Protein AF-A0A352PXT0-F1 (afdb_monomer_lite)

Foldseek 3Di:
DAPVPDDDQDDDDDDQQDWDWWAKPVRDIDIDRSVPADPDPDDNGDPCCVVDVADVPIDTHDD

pLDDT: mean 89.13, std 8.59, range [57.19, 97.25]

Radius of gyration: 12.23 Å; chains: 1; bounding box: 26×23×31 Å

Structure (mmCIF, N/CA/C/O backbone):
data_AF-A0A352PXT0-F1
#
_entry.id   AF-A0A352PXT0-F1
#
loop_
_atom_site.group_PDB
_atom_site.id
_atom_site.type_symbol
_atom_site.label_atom_id
_atom_site.label_alt_id
_atom_site.label_comp_id
_atom_site.label_asym_id
_atom_site.label_entity_id
_atom_site.label_seq_id
_atom_site.pdbx_PDB_ins_code
_atom_s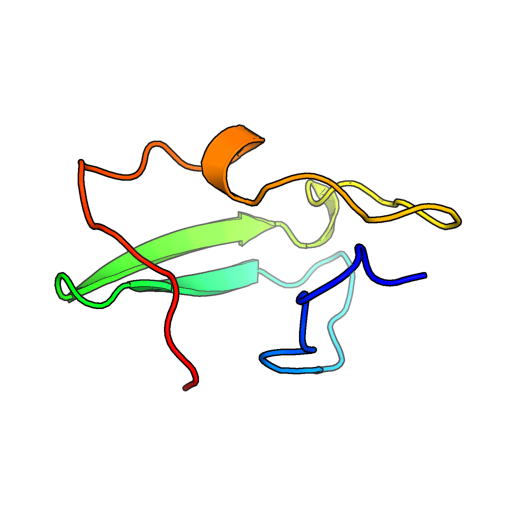ite.Cartn_x
_atom_site.Cartn_y
_atom_site.Cartn_z
_atom_site.occupancy
_atom_site.B_iso_or_equiv
_atom_site.auth_seq_id
_atom_site.auth_comp_id
_atom_site.auth_asym_id
_atom_site.auth_atom_id
_atom_site.pdbx_PDB_model_num
ATOM 1 N N . MET A 1 1 ? 7.828 -13.574 5.969 1.00 71.00 1 MET A N 1
ATOM 2 C CA . MET A 1 1 ? 7.404 -13.984 7.328 1.00 71.00 1 MET A CA 1
ATOM 3 C C . MET A 1 1 ? 6.352 -12.979 7.764 1.00 71.00 1 MET A C 1
ATOM 5 O O . MET A 1 1 ? 6.430 -11.852 7.303 1.00 71.00 1 MET A O 1
ATOM 9 N N . LEU A 1 2 ? 5.362 -13.365 8.561 1.00 81.94 2 LEU A N 1
ATOM 10 C CA . LEU A 1 2 ? 4.333 -12.445 9.073 1.00 81.94 2 LEU A CA 1
ATOM 11 C C . LEU A 1 2 ? 4.639 -12.149 10.536 1.00 81.94 2 LEU A C 1
ATOM 13 O O . LEU A 1 2 ? 5.134 -13.052 11.217 1.00 81.94 2 LEU A O 1
ATOM 17 N N . ARG A 1 3 ? 4.407 -10.911 10.996 1.00 85.38 3 ARG A N 1
ATOM 18 C CA . ARG A 1 3 ? 4.520 -10.621 12.431 1.00 85.38 3 ARG A CA 1
ATOM 19 C C . ARG A 1 3 ? 3.462 -11.433 13.168 1.00 85.38 3 ARG A C 1
ATOM 21 O O . ARG A 1 3 ? 2.500 -11.909 12.565 1.00 85.38 3 ARG A O 1
ATOM 28 N N . GLU A 1 4 ? 3.669 -11.609 14.464 1.00 87.00 4 GLU A N 1
ATOM 29 C CA . GLU A 1 4 ? 2.635 -12.174 15.325 1.00 87.00 4 GLU A CA 1
ATOM 30 C C . GLU A 1 4 ? 1.348 -11.349 15.141 1.00 87.00 4 GLU A C 1
ATOM 32 O O . GLU A 1 4 ? 1.408 -10.121 15.099 1.00 87.00 4 GLU A O 1
ATOM 37 N N . ASP A 1 5 ? 0.230 -12.042 14.915 1.00 88.00 5 ASP A N 1
ATOM 38 C CA . ASP A 1 5 ? -1.101 -11.495 14.599 1.00 88.00 5 ASP A CA 1
ATOM 39 C C . ASP A 1 5 ? -1.319 -10.859 13.208 1.00 88.00 5 ASP A C 1
ATOM 41 O O . ASP A 1 5 ? -2.449 -10.472 12.894 1.00 88.00 5 ASP A O 1
ATOM 45 N N . ASP A 1 6 ? -0.316 -10.824 12.324 1.00 89.06 6 ASP A N 1
ATOM 46 C CA . ASP A 1 6 ? -0.526 -10.400 10.933 1.00 89.06 6 ASP A CA 1
ATOM 47 C C . ASP A 1 6 ? -1.137 -11.527 10.083 1.00 89.06 6 ASP A C 1
ATOM 49 O O . ASP A 1 6 ? -0.744 -12.696 10.151 1.00 89.06 6 ASP A O 1
ATOM 53 N N . GLN A 1 7 ? -2.061 -11.158 9.193 1.00 89.69 7 GLN A N 1
ATOM 54 C CA . GLN A 1 7 ? -2.646 -12.058 8.200 1.00 89.69 7 GLN A CA 1
ATOM 55 C C . GLN A 1 7 ? -2.487 -11.483 6.796 1.00 89.69 7 GLN A C 1
ATOM 57 O O . GLN A 1 7 ? -2.498 -10.270 6.587 1.00 89.69 7 GLN A O 1
ATOM 62 N N . VAL A 1 8 ? -2.358 -12.370 5.810 1.00 89.94 8 VAL A N 1
ATOM 63 C CA . VAL A 1 8 ? -2.336 -11.968 4.402 1.00 89.94 8 VAL A CA 1
ATOM 64 C C . VAL A 1 8 ? -3.730 -11.493 4.006 1.00 89.94 8 VAL A C 1
ATOM 66 O O . VAL A 1 8 ? -4.673 -12.278 4.007 1.00 89.94 8 VAL A O 1
ATOM 69 N N . LEU A 1 9 ? -3.841 -10.213 3.647 1.00 91.00 9 LEU A N 1
ATOM 70 C CA . LEU A 1 9 ? -5.099 -9.616 3.203 1.00 91.00 9 LEU A CA 1
ATOM 71 C C . LEU A 1 9 ? -5.480 -10.067 1.784 1.00 91.00 9 LEU A C 1
ATOM 73 O O . LEU A 1 9 ? -6.620 -10.442 1.537 1.00 91.00 9 LEU A O 1
ATOM 77 N N . THR A 1 10 ? -4.528 -10.020 0.848 1.00 90.69 10 THR A N 1
ATOM 78 C CA . THR A 1 10 ? -4.709 -10.452 -0.545 1.00 90.69 10 THR A CA 1
ATOM 79 C C . THR A 1 10 ? -3.359 -10.733 -1.208 1.00 90.69 10 THR A C 1
ATOM 81 O O . THR A 1 10 ? -2.322 -10.251 -0.746 1.00 90.69 10 THR A O 1
ATOM 84 N N . VAL A 1 11 ? -3.370 -11.502 -2.297 1.00 91.06 11 VAL A N 1
ATOM 85 C CA . VAL A 1 11 ? -2.211 -11.742 -3.166 1.00 91.06 11 VAL A CA 1
ATOM 86 C C . VAL A 1 11 ? -2.681 -11.685 -4.612 1.00 91.06 11 VAL A C 1
ATOM 88 O O . VAL A 1 11 ? -3.624 -12.375 -4.988 1.00 91.06 11 VAL A O 1
ATOM 91 N N . PHE A 1 12 ? -1.996 -10.897 -5.434 1.00 90.75 12 PHE A N 1
ATOM 92 C CA . PHE A 1 12 ? -2.237 -10.827 -6.870 1.00 90.75 12 PHE A CA 1
ATOM 93 C C . PHE A 1 12 ? -0.905 -10.747 -7.620 1.00 90.75 12 PHE A C 1
ATOM 95 O O . PHE A 1 12 ? 0.132 -10.404 -7.050 1.00 90.75 12 PHE A O 1
ATOM 102 N N . SER A 1 13 ? -0.924 -11.096 -8.902 1.00 93.31 13 SER A N 1
ATOM 103 C CA . SER A 1 13 ? 0.235 -10.956 -9.785 1.00 93.31 13 SER A CA 1
ATOM 104 C C . SER A 1 13 ? 0.176 -9.626 -10.529 1.00 93.31 13 SER A C 1
ATOM 106 O O . SER A 1 13 ? -0.881 -9.247 -11.024 1.00 93.31 13 SER A O 1
ATOM 108 N N . ALA A 1 14 ? 1.316 -8.948 -10.639 1.00 92.31 14 ALA A N 1
ATOM 109 C CA . ALA A 1 14 ? 1.480 -7.719 -11.410 1.00 92.31 14 ALA A CA 1
ATOM 110 C C . ALA A 1 14 ? 2.872 -7.669 -12.046 1.00 92.31 14 ALA A C 1
ATOM 112 O O . ALA A 1 14 ? 3.826 -8.268 -11.542 1.00 92.31 14 ALA A O 1
ATOM 113 N N . ASN A 1 15 ? 2.990 -6.934 -13.146 1.00 96.12 15 ASN A N 1
ATOM 114 C CA . ASN A 1 15 ? 4.268 -6.566 -13.735 1.00 96.12 15 ASN A CA 1
ATOM 115 C C . ASN A 1 15 ? 4.791 -5.293 -13.077 1.00 96.12 15 ASN A C 1
ATOM 117 O O . ASN A 1 15 ? 4.028 -4.427 -12.666 1.00 96.12 15 ASN A O 1
ATOM 121 N N . THR A 1 16 ? 6.109 -5.103 -13.084 1.00 94.81 16 THR A N 1
ATOM 122 C CA . THR A 1 16 ? 6.726 -3.862 -12.585 1.00 94.81 16 THR A CA 1
ATOM 123 C C . THR A 1 16 ? 6.289 -2.611 -13.354 1.00 94.81 16 THR A C 1
ATOM 125 O O . THR A 1 16 ? 6.386 -1.509 -12.830 1.00 94.81 16 THR A O 1
ATOM 128 N N . ARG A 1 17 ? 5.789 -2.772 -14.586 1.00 95.88 17 ARG A N 1
ATOM 129 C CA . ARG A 1 17 ? 5.251 -1.680 -15.414 1.00 95.88 17 ARG A CA 1
ATOM 130 C C . ARG A 1 17 ? 3.797 -1.331 -15.102 1.00 95.88 17 ARG A C 1
ATOM 132 O O . ARG A 1 17 ? 3.302 -0.350 -15.647 1.00 95.88 17 ARG A O 1
ATOM 139 N N . ASP A 1 18 ? 3.123 -2.128 -14.281 1.00 97.25 18 ASP A N 1
ATOM 140 C CA . ASP A 1 18 ? 1.716 -1.917 -13.977 1.00 97.25 18 ASP A CA 1
ATOM 141 C C . ASP A 1 18 ? 1.556 -0.843 -12.893 1.00 97.25 18 ASP A C 1
ATOM 143 O O . ASP A 1 18 ? 2.421 -0.651 -12.033 1.00 97.25 18 ASP A O 1
ATOM 147 N N . HIS A 1 19 ? 0.416 -0.158 -12.917 1.00 96.44 19 HIS A N 1
ATOM 148 C CA . HIS A 1 19 ? -0.035 0.657 -11.796 1.00 96.44 19 HIS A CA 1
ATOM 149 C C . HIS A 1 19 ? -0.872 -0.203 -10.850 1.00 96.44 19 HIS A C 1
ATOM 151 O O . HIS A 1 19 ? -1.771 -0.922 -11.286 1.00 96.44 19 HIS A O 1
ATOM 157 N N . VAL A 1 20 ? -0.607 -0.093 -9.551 1.00 94.31 20 VAL A N 1
ATOM 158 C CA . VAL A 1 20 ? -1.360 -0.781 -8.501 1.00 94.31 20 VAL A CA 1
ATOM 159 C C . VAL A 1 20 ? -2.231 0.232 -7.776 1.00 94.31 20 VAL A C 1
ATOM 161 O O . VAL A 1 20 ? -1.737 1.268 -7.328 1.00 94.31 20 VAL A O 1
ATOM 164 N N . ALA A 1 21 ? -3.519 -0.081 -7.648 1.00 94.38 21 ALA A N 1
ATOM 165 C CA . ALA A 1 21 ? -4.484 0.720 -6.910 1.00 94.38 21 ALA A CA 1
ATOM 166 C C . ALA A 1 21 ? -4.811 0.069 -5.559 1.00 94.38 21 ALA A C 1
ATOM 168 O O . ALA A 1 21 ? -5.160 -1.108 -5.497 1.00 94.38 21 ALA A O 1
ATOM 169 N N . PHE A 1 22 ? -4.739 0.856 -4.489 1.00 93.88 22 PHE A N 1
ATOM 170 C CA . PHE A 1 22 ? -5.138 0.474 -3.139 1.00 93.88 22 PHE A CA 1
ATOM 171 C C . PHE A 1 22 ? -6.394 1.245 -2.748 1.00 93.88 22 PHE A C 1
ATOM 173 O O . PHE A 1 22 ? -6.392 2.478 -2.729 1.00 93.88 22 PHE A O 1
ATOM 180 N N . PHE A 1 23 ? -7.453 0.513 -2.420 1.00 94.56 23 PHE A N 1
ATOM 181 C CA . PHE A 1 23 ? -8.724 1.076 -1.976 1.00 94.56 23 PHE A CA 1
ATOM 182 C C . PHE A 1 23 ? -8.761 1.126 -0.455 1.00 94.56 23 PHE A C 1
ATOM 184 O O . PHE A 1 23 ? -8.350 0.169 0.207 1.00 94.56 23 PHE A O 1
ATOM 191 N N . SER A 1 24 ? -9.267 2.225 0.100 1.00 95.62 24 SER A N 1
ATOM 192 C CA . SER A 1 24 ? -9.453 2.371 1.541 1.00 95.62 24 SER A CA 1
ATOM 193 C C . SER A 1 24 ? -10.918 2.281 1.959 1.00 95.62 24 SER A C 1
ATOM 195 O O . SER A 1 24 ? -11.836 2.546 1.179 1.00 95.62 24 SER A O 1
ATOM 197 N N . ASN A 1 25 ? -11.147 1.971 3.23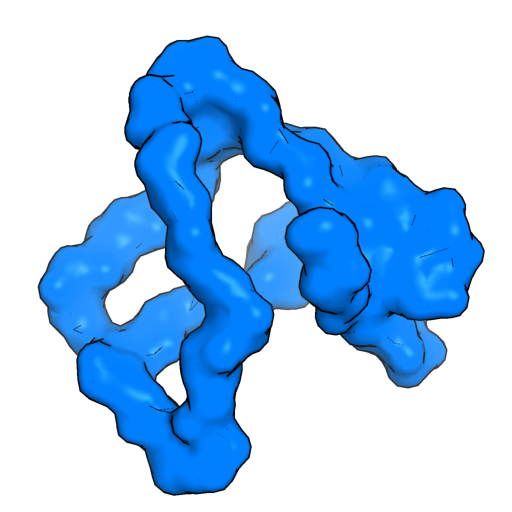5 1.00 96.12 25 ASN A N 1
ATOM 198 C CA . ASN A 1 25 ? -12.472 2.006 3.861 1.00 96.12 25 ASN A CA 1
ATOM 199 C C . ASN A 1 25 ? -13.127 3.402 3.851 1.00 96.12 25 ASN A C 1
ATOM 201 O O . ASN A 1 25 ? -14.317 3.509 4.134 1.00 96.12 25 ASN A O 1
ATOM 205 N N . PHE A 1 26 ? -12.377 4.465 3.545 1.00 96.50 26 PHE A N 1
ATOM 206 C CA . PHE A 1 26 ? -12.886 5.835 3.430 1.00 96.50 26 PHE A CA 1
ATOM 207 C C . PHE A 1 26 ? -13.263 6.204 1.984 1.00 96.50 26 PHE A C 1
ATOM 209 O O . PHE A 1 26 ? -13.586 7.357 1.703 1.00 96.50 26 PHE A O 1
ATOM 216 N N . GLY A 1 27 ? -13.218 5.245 1.053 1.00 95.06 27 GLY A N 1
ATOM 217 C CA . GLY A 1 27 ? -13.533 5.471 -0.358 1.00 95.06 27 GLY A CA 1
ATOM 218 C C . GLY A 1 27 ? -12.422 6.186 -1.132 1.00 95.06 27 GLY A C 1
ATOM 219 O O . GLY A 1 27 ? -12.681 6.722 -2.209 1.00 95.06 27 GLY A O 1
ATOM 220 N N . ARG A 1 28 ? -11.191 6.217 -0.600 1.00 95.25 28 ARG A N 1
ATOM 221 C CA . ARG A 1 28 ? -10.024 6.765 -1.302 1.00 95.25 28 ARG A CA 1
ATOM 222 C C . ARG A 1 28 ? -9.319 5.690 -2.111 1.00 95.25 28 ARG A C 1
ATOM 224 O O . ARG A 1 28 ? -9.363 4.508 -1.771 1.00 95.25 28 ARG A O 1
ATOM 231 N N . VAL A 1 29 ? -8.641 6.133 -3.167 1.00 95.62 29 VAL A N 1
ATOM 232 C CA . VAL A 1 29 ? -7.797 5.288 -4.010 1.00 95.62 29 VAL A CA 1
ATOM 233 C C . VAL A 1 29 ? -6.398 5.876 -4.051 1.00 95.62 29 VAL A C 1
ATOM 235 O O . VAL A 1 29 ? -6.216 7.040 -4.405 1.00 95.62 29 VAL A O 1
ATOM 238 N N . TYR A 1 30 ? -5.419 5.050 -3.706 1.00 94.88 30 TYR A N 1
ATOM 239 C CA . TYR A 1 30 ? -4.004 5.377 -3.782 1.00 94.88 30 TYR A CA 1
ATOM 240 C C . TYR A 1 30 ? -3.375 4.570 -4.913 1.00 94.88 30 TYR A C 1
ATOM 242 O O . TYR A 1 30 ? -3.496 3.346 -4.937 1.00 94.88 30 TYR A O 1
ATOM 250 N N . ILE A 1 31 ? -2.733 5.249 -5.863 1.00 95.19 31 ILE A N 1
ATOM 251 C CA . ILE A 1 31 ? -2.121 4.618 -7.037 1.00 95.19 31 ILE A CA 1
ATOM 252 C C . ILE A 1 31 ? -0.606 4.764 -6.943 1.00 95.19 31 ILE A C 1
ATOM 254 O O . ILE A 1 31 ? -0.101 5.855 -6.684 1.00 95.19 31 ILE A O 1
ATOM 258 N N . VAL A 1 32 ? 0.111 3.670 -7.186 1.00 94.19 32 VAL A N 1
ATOM 259 C CA . VAL A 1 32 ? 1.577 3.632 -7.226 1.00 94.19 32 VAL A CA 1
ATOM 260 C C . VAL A 1 32 ? 2.039 2.792 -8.412 1.00 94.19 32 VAL A C 1
ATOM 262 O O . VAL A 1 32 ? 1.349 1.857 -8.824 1.00 94.19 32 VAL A O 1
ATOM 265 N N . ASN A 1 33 ? 3.198 3.111 -8.987 1.00 95.06 33 ASN A N 1
ATOM 266 C CA . ASN A 1 33 ? 3.826 2.194 -9.934 1.00 95.06 33 ASN A CA 1
ATOM 267 C C . ASN A 1 33 ? 4.277 0.950 -9.173 1.00 95.06 33 ASN A C 1
ATOM 269 O O . ASN A 1 33 ? 4.930 1.067 -8.138 1.00 95.06 33 ASN A O 1
ATOM 273 N N . ALA A 1 34 ? 4.000 -0.241 -9.701 1.00 93.75 34 ALA A N 1
ATOM 274 C CA . ALA A 1 34 ? 4.470 -1.483 -9.092 1.00 93.75 34 ALA A CA 1
ATOM 275 C C . ALA A 1 34 ? 6.000 -1.497 -8.921 1.00 93.75 34 ALA A C 1
ATOM 277 O O . ALA A 1 34 ? 6.508 -2.091 -7.976 1.00 93.75 34 ALA A O 1
ATOM 278 N N . PHE A 1 35 ? 6.730 -0.818 -9.811 1.00 93.06 35 PHE A N 1
ATOM 279 C CA . PHE A 1 35 ? 8.177 -0.637 -9.715 1.00 93.06 35 PHE A CA 1
ATOM 280 C C . PHE A 1 35 ? 8.635 0.129 -8.464 1.00 93.06 35 PHE A C 1
ATOM 282 O O . PHE A 1 35 ? 9.702 -0.170 -7.937 1.00 93.06 35 PHE A O 1
ATOM 289 N N . ASP A 1 36 ? 7.837 1.088 -7.987 1.00 90.69 36 ASP A N 1
ATOM 290 C CA . ASP A 1 36 ? 8.180 1.931 -6.836 1.00 90.69 36 ASP A CA 1
ATOM 291 C C . ASP A 1 36 ? 7.824 1.254 -5.499 1.00 90.69 36 ASP A C 1
ATOM 293 O O . ASP A 1 36 ? 8.165 1.764 -4.429 1.00 90.69 36 ASP A O 1
ATOM 297 N N . LEU A 1 37 ? 7.140 0.101 -5.536 1.00 88.75 37 LEU A N 1
ATOM 298 C CA . LEU A 1 37 ? 6.840 -0.668 -4.333 1.00 88.75 37 LEU A CA 1
ATOM 299 C C . LEU A 1 37 ? 8.127 -1.268 -3.740 1.00 88.75 37 LEU A C 1
ATOM 301 O O . LEU A 1 37 ? 8.955 -1.812 -4.478 1.00 88.75 37 LEU A O 1
ATOM 305 N N . PRO A 1 38 ? 8.293 -1.245 -2.404 1.00 82.94 38 PRO A N 1
ATOM 306 C CA . PRO A 1 38 ? 9.457 -1.830 -1.754 1.00 82.94 38 PRO A CA 1
ATOM 307 C C . PRO A 1 38 ? 9.611 -3.317 -2.097 1.00 82.94 38 PRO A C 1
ATOM 309 O O . PRO A 1 38 ? 8.785 -4.155 -1.731 1.00 82.94 38 PRO A O 1
ATOM 312 N N . ALA A 1 39 ? 10.707 -3.665 -2.768 1.00 74.00 39 ALA A N 1
ATOM 313 C CA . ALA A 1 39 ? 11.044 -5.047 -3.090 1.00 74.00 39 ALA A CA 1
ATOM 314 C C . ALA A 1 39 ? 11.649 -5.747 -1.863 1.00 74.00 39 ALA A C 1
ATOM 316 O O . ALA A 1 39 ? 12.862 -5.945 -1.771 1.00 74.00 39 ALA A O 1
ATOM 317 N N . VAL A 1 40 ? 10.824 -6.111 -0.880 1.00 68.38 40 VAL A N 1
ATOM 318 C CA . VAL A 1 40 ? 11.328 -6.780 0.327 1.00 68.38 40 VAL A CA 1
ATOM 319 C C . VAL A 1 40 ? 11.300 -8.297 0.137 1.00 68.38 40 VAL A C 1
ATOM 321 O O . VAL A 1 40 ? 10.279 -8.953 0.318 1.00 68.38 40 VAL A O 1
ATOM 324 N N . ALA A 1 41 ? 12.447 -8.878 -0.222 1.00 57.19 41 ALA A N 1
ATOM 325 C CA . ALA A 1 41 ? 12.578 -10.321 -0.457 1.00 57.19 41 ALA A CA 1
ATOM 326 C C . ALA A 1 41 ? 12.578 -11.171 0.835 1.00 57.19 41 ALA A C 1
ATOM 328 O O . ALA A 1 41 ? 12.375 -12.384 0.773 1.00 57.19 41 ALA A O 1
ATOM 329 N N . LYS A 1 42 ? 12.840 -10.569 2.009 1.00 60.94 42 LYS A N 1
ATOM 330 C CA . LYS A 1 42 ? 12.899 -11.247 3.320 1.00 60.94 42 LYS A CA 1
ATOM 331 C C . LYS A 1 42 ? 12.489 -10.296 4.449 1.00 60.94 42 LYS A C 1
ATOM 333 O O . LYS A 1 42 ? 12.889 -9.142 4.441 1.00 60.94 42 LYS A O 1
ATOM 338 N N . GLY A 1 43 ? 11.752 -10.796 5.443 1.00 75.44 43 GLY A N 1
ATOM 339 C CA . GLY A 1 43 ? 11.271 -10.013 6.591 1.00 75.44 43 GLY A CA 1
ATOM 340 C C . GLY A 1 43 ? 9.743 -9.969 6.683 1.00 75.44 43 GLY A C 1
ATOM 341 O O . GLY A 1 43 ? 9.075 -10.872 6.167 1.00 75.44 43 GLY A O 1
ATOM 342 N N . TYR A 1 44 ? 9.229 -8.937 7.359 1.00 82.38 44 TYR A N 1
ATOM 343 C CA . TYR A 1 44 ? 7.799 -8.681 7.595 1.00 82.38 44 TYR A CA 1
ATOM 344 C C . TYR A 1 44 ? 7.154 -7.731 6.570 1.00 82.38 44 TYR A C 1
ATOM 346 O O . TYR A 1 44 ? 5.960 -7.467 6.652 1.00 82.38 44 TYR A O 1
ATOM 354 N N . GLY A 1 45 ? 7.934 -7.230 5.607 1.00 84.81 45 GLY A N 1
ATOM 355 C CA . GLY A 1 45 ? 7.509 -6.156 4.708 1.00 84.81 45 GLY A CA 1
ATOM 356 C C . GLY A 1 45 ? 7.559 -4.775 5.371 1.00 84.81 45 GLY A C 1
ATOM 357 O O . GLY A 1 45 ? 7.944 -4.645 6.534 1.00 84.81 45 GLY A O 1
ATOM 358 N N . GLU A 1 46 ? 7.181 -3.756 4.600 1.00 85.44 46 GLU A N 1
ATOM 359 C CA . GLU A 1 46 ? 7.049 -2.368 5.052 1.00 85.44 46 GLU A CA 1
ATOM 360 C C . GLU A 1 46 ? 5.561 -2.002 5.181 1.00 85.44 46 GLU A C 1
ATOM 362 O O . GLU A 1 46 ? 4.764 -2.399 4.323 1.00 85.44 46 GLU A O 1
ATOM 367 N N . PRO A 1 47 ? 5.152 -1.241 6.214 1.00 88.69 47 PRO A N 1
ATOM 368 C CA . PRO A 1 47 ? 3.786 -0.737 6.315 1.00 88.69 47 PRO A CA 1
ATOM 369 C C . PRO A 1 47 ? 3.424 0.122 5.097 1.00 88.69 47 PRO A C 1
ATOM 371 O O . PRO A 1 47 ? 4.206 0.983 4.690 1.00 88.69 47 PRO A O 1
ATOM 374 N N . ILE A 1 48 ? 2.217 -0.044 4.545 1.00 88.25 48 ILE A N 1
ATOM 375 C CA . ILE A 1 48 ? 1.769 0.713 3.359 1.00 88.25 48 ILE A CA 1
ATOM 376 C C . ILE A 1 48 ? 1.711 2.232 3.612 1.00 88.25 48 ILE A C 1
ATOM 378 O O . ILE A 1 48 ? 1.842 3.035 2.691 1.00 88.25 48 ILE A O 1
ATOM 382 N N . GLN A 1 49 ? 1.598 2.634 4.881 1.00 89.56 49 GLN A N 1
ATOM 383 C CA . GLN A 1 49 ? 1.614 4.027 5.325 1.00 89.56 49 GLN A CA 1
ATOM 384 C C . GLN A 1 49 ? 2.968 4.724 5.106 1.00 89.56 49 GLN A C 1
ATOM 386 O O . GLN A 1 49 ? 3.047 5.946 5.168 1.00 89.56 49 GLN A O 1
ATOM 391 N N . THR A 1 50 ? 4.039 3.967 4.844 1.00 88.00 50 THR A N 1
ATOM 392 C CA . THR A 1 50 ? 5.332 4.541 4.432 1.00 88.00 50 THR A CA 1
A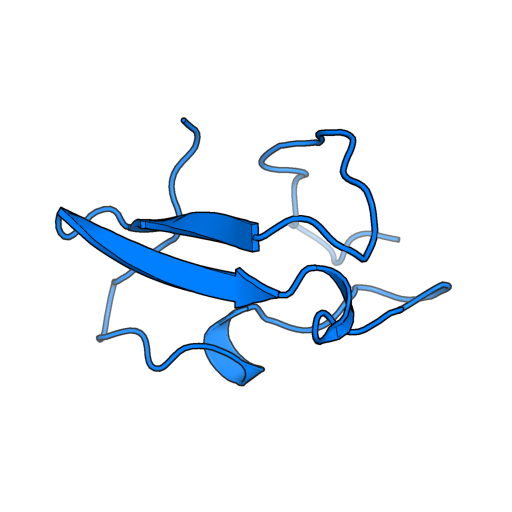TOM 393 C C . THR A 1 50 ? 5.270 5.140 3.025 1.00 88.00 50 THR A C 1
ATOM 395 O O . THR A 1 50 ? 6.022 6.062 2.719 1.00 88.00 50 THR A O 1
ATOM 398 N N . VAL A 1 51 ? 4.351 4.646 2.186 1.00 88.81 51 VAL A N 1
ATOM 399 C CA . VAL A 1 51 ? 4.134 5.097 0.804 1.00 88.81 51 VAL A CA 1
ATOM 400 C C . VAL A 1 51 ? 2.922 6.027 0.715 1.00 88.81 51 VAL A C 1
ATOM 402 O O . VAL A 1 51 ? 2.935 6.988 -0.053 1.00 88.81 51 VAL A O 1
ATOM 405 N N . PHE A 1 52 ? 1.874 5.777 1.507 1.00 91.75 52 PHE A N 1
ATOM 406 C CA . PHE A 1 52 ? 0.622 6.534 1.457 1.00 91.75 52 PHE A CA 1
ATOM 407 C C . PHE A 1 52 ? 0.303 7.254 2.765 1.00 91.75 52 PHE A C 1
ATOM 409 O O . PHE A 1 52 ? 0.316 6.670 3.845 1.00 91.75 52 PHE A O 1
ATOM 416 N N . SER A 1 53 ? -0.100 8.519 2.662 1.00 91.62 53 SER A N 1
ATOM 417 C CA . SER A 1 53 ? -0.605 9.288 3.801 1.00 91.62 53 SER A CA 1
ATOM 418 C C . SER A 1 53 ? -2.062 8.920 4.096 1.00 91.62 53 SER A C 1
ATOM 420 O O . SER A 1 53 ? -2.997 9.507 3.543 1.00 91.62 53 SER A O 1
ATOM 422 N N . PHE A 1 54 ? -2.241 7.912 4.944 1.00 93.88 54 PHE A N 1
ATOM 423 C CA . PHE A 1 54 ? -3.544 7.504 5.469 1.00 93.88 54 PHE A CA 1
ATOM 424 C C . PHE A 1 54 ? -4.002 8.459 6.572 1.00 93.88 54 PHE A C 1
ATOM 426 O O . PHE A 1 54 ? -3.186 9.023 7.301 1.00 93.88 54 PHE A O 1
ATOM 433 N N . GLN A 1 55 ? -5.313 8.642 6.689 1.00 94.44 55 GLN A N 1
ATOM 434 C CA . GLN A 1 55 ? -5.920 9.330 7.825 1.00 94.44 55 GLN A CA 1
ATOM 435 C C . GLN A 1 55 ? -6.060 8.399 9.035 1.00 94.44 55 GL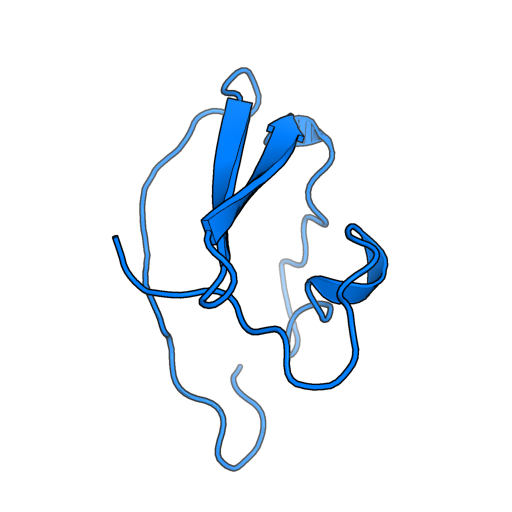N A C 1
ATOM 437 O O . GLN A 1 55 ? -5.986 7.174 8.917 1.00 94.44 55 GLN A O 1
ATOM 442 N N . ASP A 1 56 ? -6.309 8.977 10.209 1.00 94.06 56 ASP A N 1
ATOM 443 C CA . ASP A 1 56 ? -6.571 8.200 11.418 1.00 94.06 56 ASP A CA 1
ATOM 444 C C . ASP A 1 56 ? -7.769 7.261 11.215 1.00 94.06 56 ASP A C 1
ATOM 446 O O . ASP A 1 56 ? -8.869 7.679 10.849 1.00 94.06 56 ASP A O 1
ATOM 450 N N . GLY A 1 57 ? -7.543 5.966 11.445 1.00 94.06 57 GLY A N 1
ATOM 451 C CA . GLY A 1 57 ? -8.548 4.918 11.248 1.00 94.06 57 GLY A CA 1
ATOM 452 C C . GLY A 1 57 ? -8.742 4.464 9.796 1.00 94.06 57 GLY A C 1
ATOM 453 O O . GLY A 1 57 ? -9.531 3.543 9.560 1.00 94.06 57 GLY A O 1
ATOM 454 N N . GLU A 1 58 ? -8.020 5.049 8.839 1.00 95.75 58 GLU A N 1
ATOM 455 C CA . GLU A 1 58 ? -8.031 4.608 7.448 1.00 95.75 58 GLU A CA 1
ATOM 456 C C . GLU A 1 58 ? -7.259 3.289 7.289 1.00 95.75 58 GLU A C 1
ATOM 458 O O . GLU A 1 58 ? -6.186 3.081 7.863 1.00 95.75 58 GLU A O 1
ATOM 463 N N . LYS A 1 59 ? -7.838 2.360 6.527 1.00 93.31 59 LYS A N 1
ATOM 464 C CA . 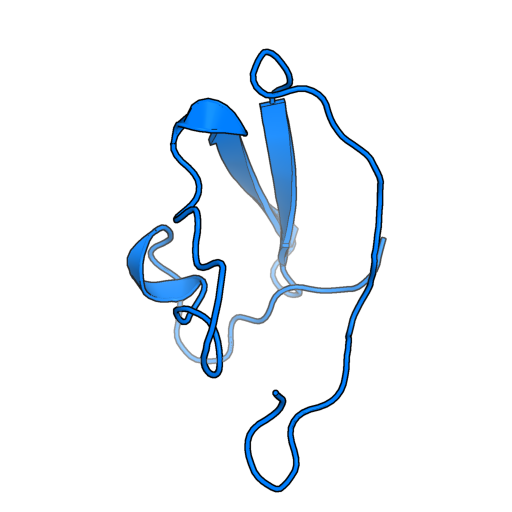LYS A 1 59 ? -7.319 1.009 6.301 1.00 93.31 59 LYS A CA 1
ATOM 465 C C . LYS A 1 59 ? -7.538 0.609 4.851 1.00 93.31 59 LYS A C 1
ATOM 467 O O . LYS A 1 59 ? -8.589 0.905 4.283 1.00 93.31 59 LYS A O 1
ATOM 472 N N . ALA A 1 60 ? -6.574 -0.110 4.282 1.00 93.25 60 ALA A N 1
ATOM 473 C CA . ALA A 1 60 ? -6.759 -0.766 2.994 1.00 93.25 60 ALA A CA 1
ATOM 474 C C . ALA A 1 60 ? -7.802 -1.887 3.125 1.00 93.25 60 ALA A C 1
ATOM 476 O O . ALA A 1 60 ? -7.851 -2.575 4.148 1.00 93.25 60 ALA A O 1
ATOM 477 N N . ILE A 1 61 ? -8.629 -2.063 2.099 1.00 94.19 61 ILE A N 1
ATOM 478 C CA . ILE A 1 61 ? -9.674 -3.091 2.056 1.00 94.19 61 ILE A CA 1
ATOM 479 C C . ILE A 1 61 ? -9.417 -4.084 0.920 1.00 94.19 61 ILE A C 1
ATOM 481 O O . ILE A 1 61 ? -8.743 -3.761 -0.0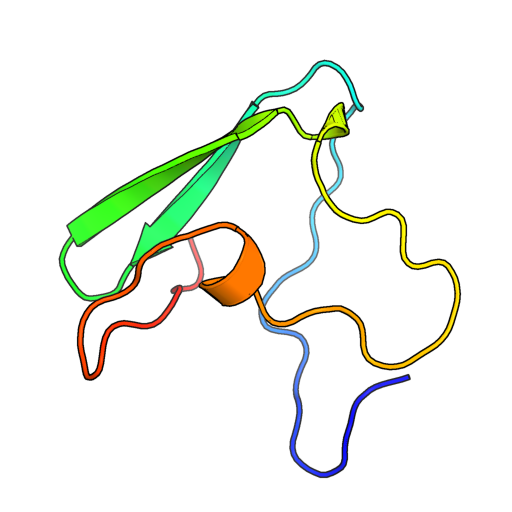57 1.00 94.19 61 ILE A O 1
ATOM 485 N N . VAL A 1 62 ? -9.957 -5.297 1.063 1.00 87.31 62 VAL A N 1
ATOM 486 C CA . VAL A 1 62 ? -10.001 -6.284 -0.026 1.00 87.31 62 VAL A CA 1
ATOM 487 C C . VAL A 1 62 ? -10.965 -5.793 -1.101 1.00 87.31 62 VAL A C 1
ATOM 489 O O . VAL A 1 62 ? -12.097 -5.422 -0.786 1.00 87.31 62 VAL A O 1
ATOM 492 N N . GLY A 1 63 ? -10.492 -5.813 -2.346 1.00 68.50 63 GLY A N 1
ATOM 493 C CA . GLY A 1 63 ? -11.295 -5.685 -3.561 1.00 68.50 63 GLY A CA 1
ATOM 494 C C . GLY A 1 63 ? -11.260 -6.966 -4.378 1.00 68.50 63 GLY A C 1
ATOM 495 O O . GLY A 1 63 ? -10.364 -7.804 -4.116 1.00 68.50 63 GLY A O 1
#

Sequence (63 aa):
MLREDDQVLTVFSANTRDHVAFFSNFGRVYIVNAFDLPAVAKGYGEPIQTVFSFQDGEKAIVG

Secondary structure (DSSP, 8-state):
---TT----------TTSEEEEEBTTS-EEEEEGGGS---SSSS---GGGTS-PPTT--B---